Protein AF-A0A659UIT2-F1 (afdb_monomer)

Radius of gyration: 26.87 Å; Cα contacts (8 Å, |Δi|>4): 67; chains: 1; bounding box: 52×19×65 Å

Structure (mmCIF, N/CA/C/O backbone):
data_AF-A0A659UIT2-F1
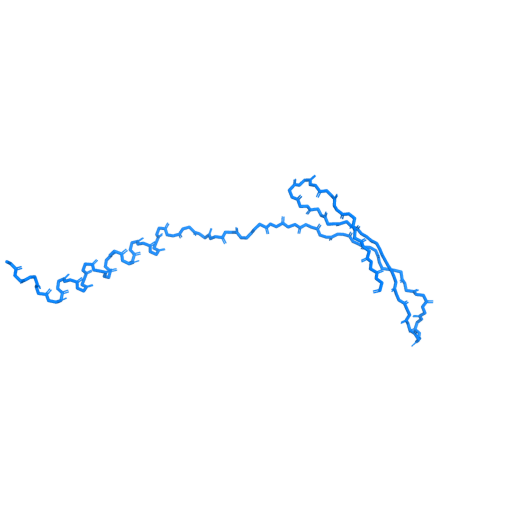#
_entry.id   AF-A0A659UIT2-F1
#
loop_
_atom_site.group_PDB
_atom_site.id
_atom_site.type_symbol
_atom_site.label_atom_id
_atom_site.label_alt_id
_atom_site.label_comp_id
_atom_site.label_asym_id
_atom_site.label_entity_id
_atom_site.label_seq_id
_atom_site.pdbx_PDB_ins_code
_atom_site.Cartn_x
_atom_site.Cartn_y
_atom_site.Cartn_z
_atom_site.occupancy
_atom_site.B_iso_or_equiv
_atom_site.auth_seq_id
_atom_site.auth_comp_id
_atom_site.auth_asym_id
_atom_site.auth_atom_id
_atom_site.pdbx_PDB_model_num
ATOM 1 N N . MET A 1 1 ? -23.265 10.281 49.154 1.00 49.12 1 MET A N 1
ATOM 2 C CA . MET A 1 1 ? -23.219 8.872 48.693 1.00 49.12 1 MET A CA 1
ATOM 3 C C . MET A 1 1 ? -21.776 8.497 48.351 1.00 49.12 1 MET A C 1
ATOM 5 O O . MET A 1 1 ? -21.250 9.019 47.378 1.00 49.12 1 MET A O 1
ATOM 9 N N . LYS A 1 2 ? -21.103 7.653 49.150 1.00 63.19 2 LYS A N 1
ATOM 10 C CA . LYS A 1 2 ? -19.785 7.087 48.797 1.00 63.19 2 LYS A CA 1
ATOM 11 C C . LYS A 1 2 ? -20.029 5.772 48.065 1.00 63.19 2 LYS A C 1
ATOM 13 O O . LYS A 1 2 ? -20.324 4.764 48.695 1.00 63.19 2 LYS A O 1
ATOM 18 N N . ILE A 1 3 ? -19.970 5.800 46.740 1.00 68.06 3 ILE A N 1
ATOM 19 C CA . ILE A 1 3 ? -20.038 4.577 45.935 1.00 68.06 3 ILE A CA 1
ATOM 20 C C . ILE A 1 3 ? -18.795 3.728 46.253 1.00 68.06 3 ILE A C 1
ATOM 22 O O . ILE A 1 3 ? -17.672 4.233 46.193 1.00 68.06 3 ILE A O 1
ATOM 26 N N . SER A 1 4 ? -19.013 2.458 46.605 1.00 82.12 4 SER A N 1
ATOM 27 C CA . SER A 1 4 ? -17.967 1.465 46.891 1.00 82.12 4 SER A CA 1
ATOM 28 C C . SER A 1 4 ? -16.992 1.322 45.713 1.00 82.12 4 SER A C 1
ATOM 30 O O . SER A 1 4 ? -17.414 1.327 44.555 1.00 82.12 4 SER A O 1
ATOM 32 N N . SER A 1 5 ? -15.688 1.184 45.987 1.00 79.62 5 SER A N 1
ATOM 33 C CA . SER A 1 5 ? -14.658 1.067 44.939 1.00 79.62 5 SER A CA 1
ATOM 34 C C . SER A 1 5 ? -14.904 -0.124 44.006 1.00 79.62 5 SER A C 1
ATOM 36 O O . SER A 1 5 ? -14.683 -0.000 42.803 1.00 79.62 5 SER A O 1
ATOM 38 N N . GLY A 1 6 ? -15.450 -1.228 44.529 1.00 84.00 6 GLY A N 1
ATOM 39 C CA . GLY A 1 6 ? -15.803 -2.409 43.740 1.00 84.00 6 GLY A CA 1
ATOM 40 C C . GLY A 1 6 ? -16.882 -2.119 42.697 1.00 84.00 6 GLY A C 1
ATOM 41 O O . GLY A 1 6 ? -16.733 -2.487 41.536 1.00 84.00 6 GLY A O 1
ATOM 42 N N . PHE A 1 7 ? -17.918 -1.360 43.067 1.00 87.06 7 PHE A N 1
ATOM 43 C CA . PHE A 1 7 ? -18.976 -0.968 42.130 1.00 87.06 7 PHE A CA 1
ATOM 44 C C . PHE A 1 7 ? 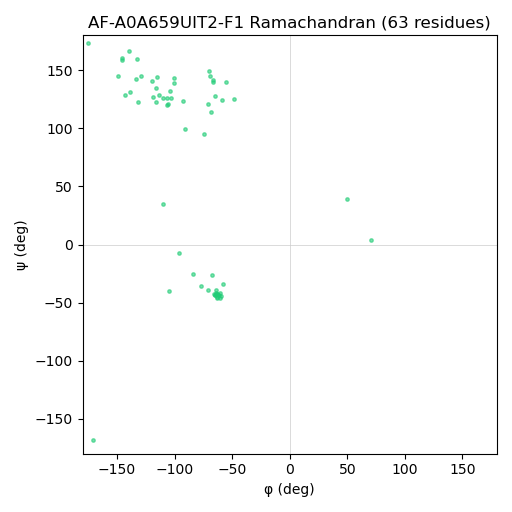-18.441 -0.071 41.005 1.00 87.06 7 PHE A C 1
ATOM 46 O O . PHE A 1 7 ? -18.800 -0.240 39.843 1.00 87.06 7 PHE A O 1
ATOM 53 N N . ARG A 1 8 ? -17.522 0.848 41.330 1.00 85.06 8 ARG A N 1
ATOM 54 C CA . ARG A 1 8 ? -16.861 1.704 40.328 1.00 85.06 8 ARG A CA 1
ATOM 55 C C . ARG A 1 8 ? -16.014 0.879 39.366 1.00 85.06 8 ARG A C 1
ATOM 57 O O . ARG A 1 8 ? -16.032 1.137 38.170 1.00 85.06 8 ARG A O 1
ATOM 64 N N . SER A 1 9 ? -15.286 -0.104 39.888 1.00 88.94 9 SER A N 1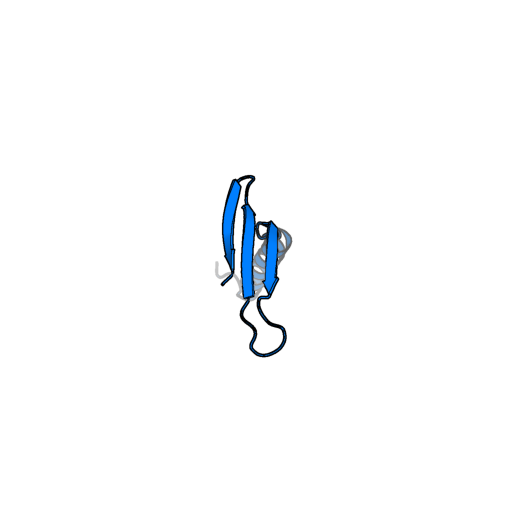
ATOM 65 C CA . SER A 1 9 ? -14.411 -0.961 39.091 1.00 88.94 9 SER A CA 1
ATOM 66 C C . SER A 1 9 ? -15.211 -1.830 38.116 1.00 88.94 9 SER A C 1
ATOM 68 O O . SER A 1 9 ? -14.874 -1.881 36.937 1.00 88.94 9 SER A O 1
ATOM 70 N N . ILE A 1 10 ? -16.332 -2.403 38.567 1.00 91.94 10 ILE A N 1
ATOM 71 C CA . ILE A 1 10 ? -17.254 -3.164 37.709 1.00 91.94 10 ILE A CA 1
ATOM 72 C C . ILE A 1 10 ? -17.854 -2.271 36.619 1.00 91.94 10 ILE A C 1
ATOM 74 O O . ILE A 1 10 ? -17.899 -2.673 35.460 1.00 91.94 10 ILE A O 1
ATOM 78 N N . ALA A 1 11 ? -18.270 -1.048 36.959 1.00 92.06 11 ALA A N 1
ATOM 79 C CA . ALA A 1 11 ? -18.809 -0.113 35.975 1.00 92.06 11 ALA A CA 1
ATOM 80 C C . ALA A 1 11 ? -17.773 0.251 34.895 1.00 92.06 11 ALA A C 1
ATOM 82 O O . ALA A 1 11 ? -18.090 0.243 33.709 1.00 92.06 11 ALA A O 1
ATOM 83 N N . VAL A 1 12 ? -16.522 0.515 35.287 1.00 92.75 12 VAL A N 1
ATOM 84 C CA . VAL A 1 12 ? -15.430 0.803 34.341 1.00 92.75 12 VAL A CA 1
ATOM 85 C C . VAL A 1 12 ? -15.120 -0.412 33.468 1.00 92.75 12 VAL A C 1
ATOM 87 O O . VAL A 1 12 ? -14.972 -0.260 32.258 1.00 92.75 12 VAL A O 1
ATOM 90 N N . ALA A 1 13 ? -15.067 -1.610 34.055 1.00 91.00 13 ALA A N 1
ATOM 91 C CA . ALA A 1 13 ? -14.847 -2.845 33.311 1.00 91.00 13 ALA A CA 1
ATOM 92 C C . ALA A 1 13 ? -15.958 -3.078 32.277 1.00 91.00 13 ALA A C 1
ATOM 94 O O . ALA A 1 13 ? -15.656 -3.321 31.115 1.00 91.00 13 ALA A O 1
ATOM 95 N N . ALA A 1 14 ? -17.225 -2.904 32.664 1.00 93.12 14 ALA A N 1
ATOM 96 C CA . ALA A 1 14 ? -18.361 -3.039 31.756 1.00 93.12 14 ALA A CA 1
ATOM 97 C C . ALA A 1 14 ? -18.282 -2.050 30.579 1.00 93.12 14 ALA A C 1
ATOM 99 O O . ALA A 1 14 ? -18.464 -2.445 29.429 1.00 93.12 14 ALA A O 1
ATOM 100 N N . ILE A 1 15 ? -17.949 -0.782 30.846 1.00 92.38 15 ILE A N 1
ATOM 101 C CA . ILE A 1 15 ? -17.774 0.240 29.802 1.00 92.38 15 ILE A CA 1
ATOM 102 C C . ILE A 1 15 ? -16.608 -0.118 28.874 1.00 92.38 15 ILE A C 1
ATOM 104 O O . ILE A 1 15 ? -16.738 0.006 27.659 1.00 92.38 15 ILE A O 1
ATOM 108 N N . ALA A 1 16 ? -15.486 -0.590 29.420 1.00 91.56 16 ALA A N 1
ATOM 109 C CA . ALA A 1 16 ? -14.325 -0.988 28.631 1.00 91.56 16 ALA A CA 1
ATOM 110 C C . ALA A 1 16 ? -14.627 -2.196 27.731 1.00 91.56 16 ALA A C 1
ATOM 112 O O . ALA A 1 16 ? -14.279 -2.177 26.554 1.00 91.56 16 ALA A O 1
ATOM 113 N N . THR A 1 17 ? -15.315 -3.221 28.245 1.00 90.75 17 THR A N 1
ATOM 114 C CA . THR A 1 17 ? -15.699 -4.401 27.454 1.00 90.75 17 THR A CA 1
ATOM 115 C C . THR A 1 17 ? -16.640 -4.022 26.316 1.00 90.75 17 THR A C 1
ATOM 117 O O . THR A 1 17 ? -16.416 -4.430 25.179 1.00 90.75 17 THR A O 1
ATOM 120 N N . VAL A 1 18 ? -17.646 -3.186 26.596 1.00 89.38 18 VAL A N 1
ATOM 121 C CA . VAL A 1 18 ? -18.560 -2.676 25.565 1.00 89.38 18 VAL A CA 1
ATOM 122 C C . VAL A 1 18 ? -17.798 -1.831 24.539 1.00 89.38 18 VAL A C 1
ATOM 124 O O . VAL A 1 18 ? -17.936 -2.060 23.340 1.00 89.38 18 VAL A O 1
ATOM 127 N N . GLY A 1 19 ? -16.933 -0.919 24.987 1.00 87.50 19 GLY A N 1
ATOM 128 C CA . GLY A 1 19 ? -16.138 -0.057 24.111 1.00 87.50 19 GLY A CA 1
ATOM 129 C C . GLY A 1 19 ? -15.206 -0.827 23.175 1.00 87.50 19 GLY A C 1
ATOM 130 O O . GLY A 1 19 ? -15.135 -0.507 21.994 1.00 87.50 19 GLY A O 1
ATOM 131 N N . VAL A 1 20 ? -14.544 -1.878 23.667 1.00 86.56 20 VAL A N 1
ATOM 132 C CA . VAL A 1 20 ? -13.685 -2.744 22.842 1.00 86.56 20 VAL A CA 1
ATOM 133 C C . VAL A 1 20 ? -14.515 -3.603 21.887 1.00 86.56 20 VAL A C 1
ATOM 135 O O . VAL A 1 20 ? -14.131 -3.762 20.735 1.00 86.56 20 VAL A O 1
ATOM 138 N N . SER A 1 21 ? -15.672 -4.113 22.323 1.00 82.19 21 SER A N 1
ATOM 139 C CA . SER A 1 21 ? -16.553 -4.922 21.465 1.00 82.19 21 SER A CA 1
ATOM 140 C C . SER A 1 21 ? -17.188 -4.134 20.313 1.00 82.19 21 SER A C 1
ATOM 142 O O . SER A 1 21 ? -17.515 -4.713 19.281 1.00 82.19 21 SER A O 1
ATOM 144 N N . LEU A 1 22 ? -17.347 -2.817 20.483 1.00 82.38 22 LEU A N 1
ATOM 145 C CA . LEU A 1 22 ? -17.896 -1.905 19.476 1.00 82.38 22 LEU A CA 1
ATOM 146 C C . LEU A 1 22 ? -16.811 -1.199 18.651 1.00 82.38 22 LEU A C 1
ATOM 148 O O . LEU A 1 22 ? -17.136 -0.495 17.694 1.00 82.38 22 LEU A O 1
ATOM 152 N N . ALA A 1 23 ? -15.534 -1.352 19.008 1.00 80.94 23 ALA A N 1
ATOM 153 C CA . ALA A 1 23 ? -14.444 -0.770 18.244 1.00 80.94 23 ALA A CA 1
ATOM 154 C C . ALA A 1 23 ? -14.343 -1.474 16.882 1.00 80.94 23 ALA A C 1
ATOM 156 O O . ALA A 1 23 ? -14.031 -2.660 16.795 1.00 80.94 23 ALA A O 1
ATOM 157 N N . SER A 1 24 ? -14.612 -0.734 15.805 1.00 78.19 24 SER A N 1
ATOM 158 C CA . SER A 1 24 ? -14.417 -1.236 14.444 1.00 78.19 24 SER A CA 1
ATOM 159 C C . SER A 1 24 ? -12.927 -1.394 14.144 1.00 78.19 24 SER A C 1
ATOM 161 O O . SER A 1 24 ? -12.114 -0.565 14.559 1.00 78.19 24 SER A O 1
ATOM 163 N N . ALA A 1 25 ? -12.568 -2.421 13.370 1.00 80.19 25 ALA A N 1
ATOM 164 C CA . ALA A 1 25 ? -11.212 -2.570 12.858 1.00 80.19 25 ALA A CA 1
ATOM 165 C C . ALA A 1 25 ? -10.840 -1.336 12.021 1.00 80.19 25 ALA A C 1
ATOM 167 O O . ALA A 1 25 ? -11.539 -0.981 11.068 1.00 80.19 25 ALA A O 1
ATOM 168 N N . ALA A 1 26 ? -9.741 -0.674 12.382 1.00 80.50 26 ALA A N 1
ATOM 169 C CA . ALA A 1 26 ? -9.159 0.373 11.559 1.00 80.50 26 ALA A CA 1
ATOM 170 C C . ALA A 1 26 ? -8.453 -0.296 10.373 1.00 80.50 26 ALA A C 1
ATOM 172 O O . ALA A 1 26 ? -7.320 -0.762 10.491 1.00 80.50 26 ALA A O 1
ATOM 173 N N . HIS A 1 27 ? -9.146 -0.401 9.240 1.00 78.88 27 HIS A N 1
ATOM 174 C CA . HIS A 1 27 ? -8.534 -0.876 8.006 1.00 78.88 27 HIS A CA 1
ATOM 175 C C . HIS A 1 27 ? -7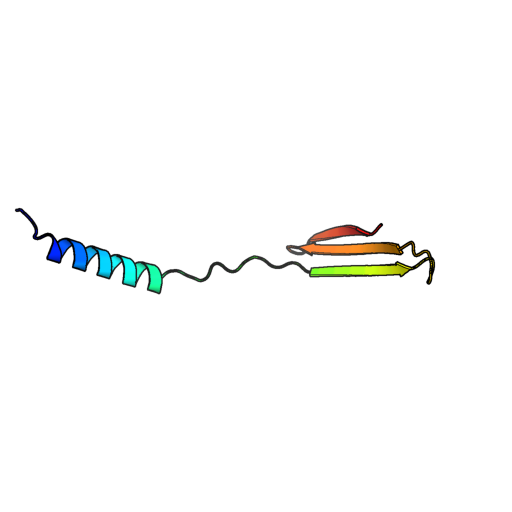.583 0.196 7.473 1.00 78.88 27 HIS A C 1
ATOM 177 O O . HIS A 1 27 ? -7.990 1.328 7.217 1.00 78.88 27 HIS A O 1
ATOM 183 N N . ALA A 1 28 ? -6.306 -0.163 7.337 1.00 83.88 28 ALA A N 1
ATOM 184 C CA . ALA A 1 28 ? -5.344 0.678 6.645 1.00 83.88 28 ALA A CA 1
ATOM 185 C C . ALA A 1 28 ? -5.717 0.756 5.163 1.00 83.88 28 ALA A C 1
ATOM 187 O O . ALA A 1 28 ? -6.112 -0.243 4.553 1.00 83.88 28 ALA A O 1
ATOM 188 N N . ASP A 1 29 ? -5.584 1.946 4.592 1.00 87.75 29 ASP A N 1
ATOM 189 C CA . ASP A 1 29 ? -5.826 2.128 3.172 1.00 87.75 29 ASP A CA 1
ATOM 190 C C . ASP A 1 29 ? -4.730 1.458 2.328 1.00 87.75 29 ASP A C 1
ATOM 192 O O . ASP A 1 29 ? -3.584 1.315 2.762 1.00 87.75 29 ASP A O 1
ATOM 196 N N . SER A 1 30 ? -5.094 1.002 1.131 1.00 89.75 30 SER A N 1
ATOM 197 C CA . SER A 1 30 ? -4.250 0.156 0.287 1.00 89.75 30 SER A CA 1
ATOM 198 C C . SER A 1 30 ? -3.945 0.815 -1.055 1.00 89.75 30 SER A C 1
ATOM 200 O O . SER A 1 30 ? -4.801 1.412 -1.701 1.00 89.75 30 SER A O 1
ATOM 202 N N . GLY A 1 31 ? -2.706 0.652 -1.513 1.00 92.62 31 GLY A N 1
ATOM 203 C CA . GLY A 1 31 ? -2.257 1.085 -2.833 1.00 92.62 31 GLY A CA 1
ATOM 204 C C . GLY A 1 31 ? -1.479 -0.018 -3.541 1.00 92.62 31 GLY A C 1
ATOM 205 O O . GLY A 1 31 ? -0.980 -0.946 -2.910 1.00 92.62 31 GLY A O 1
ATOM 206 N N . THR A 1 32 ? -1.382 0.069 -4.867 1.00 95.94 32 THR A N 1
ATOM 207 C CA . THR A 1 32 ? -0.673 -0.922 -5.692 1.00 95.94 32 THR A CA 1
ATOM 208 C C . THR A 1 32 ? 0.558 -0.301 -6.326 1.00 95.94 32 THR A C 1
ATOM 210 O O . THR A 1 32 ? 0.453 0.722 -7.000 1.00 95.94 32 THR A O 1
ATOM 213 N N . ILE A 1 33 ? 1.716 -0.941 -6.170 1.00 96.19 33 ILE A N 1
ATOM 214 C CA . ILE A 1 33 ? 2.940 -0.572 -6.885 1.00 96.19 33 ILE A CA 1
ATOM 215 C C . ILE A 1 33 ? 3.177 -1.589 -7.998 1.00 96.19 33 ILE A C 1
ATOM 217 O O . ILE A 1 33 ? 3.128 -2.795 -7.765 1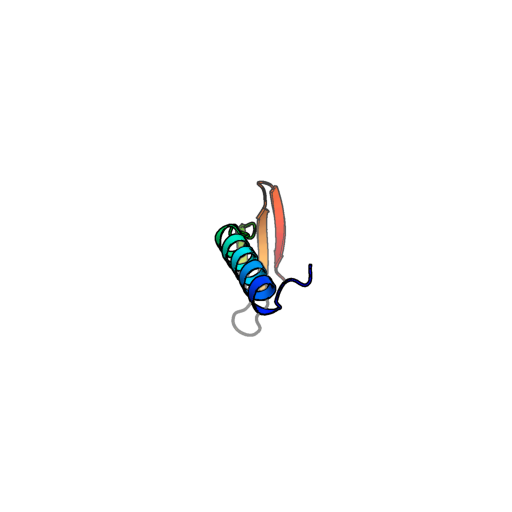.00 96.19 33 ILE A O 1
ATOM 221 N N . ARG A 1 34 ? 3.455 -1.103 -9.209 1.00 96.06 34 ARG A N 1
ATOM 222 C CA . ARG A 1 34 ? 3.824 -1.943 -10.350 1.00 96.06 34 ARG A CA 1
ATOM 223 C C . ARG A 1 34 ? 5.055 -1.359 -11.024 1.00 96.06 34 ARG A C 1
ATOM 225 O O . ARG A 1 34 ? 5.027 -0.195 -11.408 1.00 96.06 34 ARG A O 1
ATOM 232 N N . PHE A 1 35 ? 6.126 -2.138 -11.132 1.00 96.12 35 PHE A N 1
ATOM 233 C CA . PHE A 1 35 ? 7.405 -1.668 -11.661 1.00 96.12 35 PHE A CA 1
ATOM 234 C C . PHE A 1 35 ? 8.140 -2.758 -12.436 1.00 96.12 35 PHE A C 1
ATOM 236 O O . PHE A 1 35 ? 7.900 -3.949 -12.232 1.00 96.12 35 PHE A O 1
ATOM 243 N N . SER A 1 36 ? 9.055 -2.316 -13.292 1.00 94.75 36 SER A N 1
ATOM 244 C CA . SER A 1 36 ? 9.982 -3.153 -14.047 1.00 94.75 36 SER A CA 1
ATOM 245 C C . SER A 1 36 ? 11.407 -2.828 -13.618 1.00 94.75 36 SER A C 1
ATOM 247 O O . SER A 1 36 ? 11.766 -1.657 -13.500 1.00 94.75 36 SER A O 1
ATOM 249 N N . VAL A 1 37 ? 12.223 -3.860 -13.392 1.00 92.69 37 VAL A N 1
ATOM 250 C CA . VAL A 1 37 ? 13.646 -3.705 -13.062 1.00 92.69 37 VAL A CA 1
ATOM 251 C C . VAL A 1 37 ? 14.490 -4.191 -14.225 1.00 92.69 37 VAL A C 1
ATOM 253 O O . VAL A 1 37 ? 14.383 -5.339 -14.656 1.00 92.69 37 VAL A O 1
ATOM 256 N N . TYR A 1 38 ? 15.377 -3.322 -14.681 1.00 90.62 38 TYR A N 1
ATOM 257 C CA . TYR A 1 38 ? 16.381 -3.585 -15.693 1.00 90.62 38 TYR A CA 1
ATOM 258 C C . TYR A 1 38 ? 17.738 -3.765 -15.004 1.00 90.62 38 TYR A C 1
ATOM 260 O O . TYR A 1 38 ? 18.182 -2.920 -14.226 1.00 90.62 38 TYR A O 1
ATOM 268 N N . LYS A 1 39 ? 18.414 -4.885 -15.267 1.00 88.44 39 LYS A N 1
ATOM 269 C CA . LYS A 1 39 ? 19.733 -5.196 -14.699 1.00 88.44 39 LYS A CA 1
ATOM 270 C C . LYS A 1 39 ? 20.801 -5.028 -15.777 1.00 88.44 39 LYS A C 1
ATOM 272 O O . LYS A 1 39 ? 20.743 -5.702 -16.799 1.00 88.44 39 LYS A O 1
ATOM 277 N N . ALA A 1 40 ? 21.774 -4.152 -15.536 1.00 81.06 40 ALA A N 1
ATOM 278 C CA . ALA A 1 40 ? 22.807 -3.795 -16.510 1.00 81.06 40 ALA A CA 1
ATOM 279 C C . ALA A 1 40 ? 23.996 -4.771 -16.530 1.00 81.06 40 ALA A C 1
ATOM 281 O O . ALA A 1 40 ? 24.667 -4.905 -17.548 1.00 81.06 40 ALA A O 1
ATOM 282 N N . ALA A 1 41 ? 24.267 -5.471 -15.424 1.00 77.94 41 ALA A N 1
ATOM 283 C CA . ALA A 1 41 ? 25.344 -6.455 -15.352 1.00 77.94 41 ALA A CA 1
ATOM 284 C C . ALA A 1 41 ? 25.015 -7.589 -14.374 1.00 77.94 41 ALA A C 1
ATOM 286 O O . ALA A 1 41 ? 24.390 -7.373 -13.334 1.00 77.94 41 ALA A O 1
ATOM 287 N N . PHE A 1 42 ? 25.466 -8.801 -14.703 1.00 74.06 42 PHE A N 1
ATOM 288 C CA . PHE A 1 42 ? 25.257 -9.995 -13.880 1.00 74.06 42 PHE A CA 1
ATOM 289 C C . PHE A 1 42 ? 26.200 -10.046 -12.662 1.00 74.06 42 PHE A C 1
ATOM 291 O O . PHE A 1 42 ? 25.773 -10.465 -11.592 1.00 74.06 42 PHE A O 1
ATOM 298 N N . PHE A 1 43 ? 27.450 -9.574 -12.807 1.00 72.94 43 PHE A N 1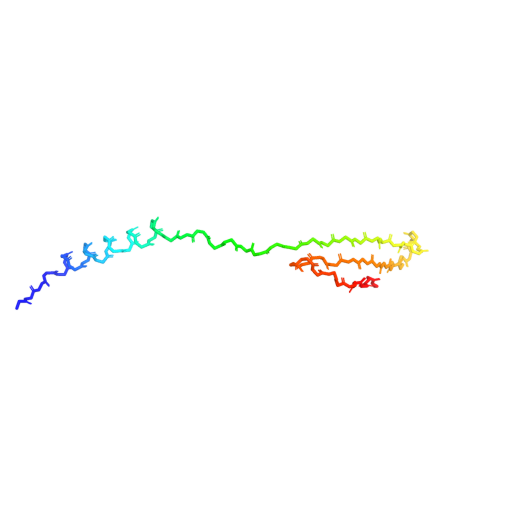
ATOM 299 C CA . PHE A 1 43 ? 28.509 -9.738 -11.794 1.00 72.94 43 PHE A CA 1
ATOM 300 C C . PHE A 1 43 ? 28.836 -8.473 -10.973 1.00 72.94 43 PHE A C 1
ATOM 302 O O . PHE A 1 43 ? 29.027 -8.576 -9.768 1.00 72.94 43 PHE A O 1
ATOM 309 N N . VAL A 1 44 ? 28.876 -7.281 -11.586 1.00 74.44 44 VAL A N 1
ATOM 310 C CA . VAL A 1 44 ? 29.250 -5.997 -10.928 1.00 74.44 44 VAL A CA 1
ATOM 311 C C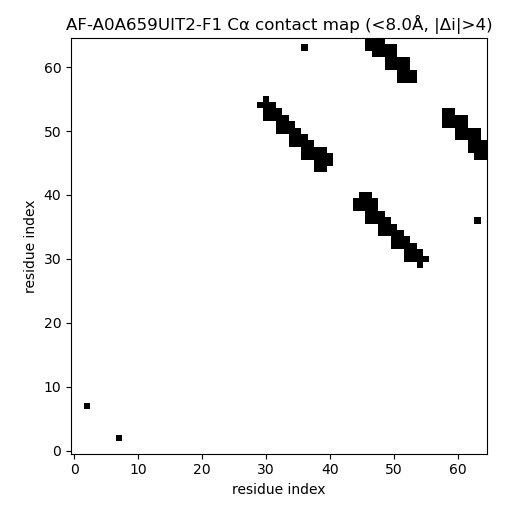 . VAL A 1 44 ? 28.018 -5.083 -10.783 1.00 74.44 44 VAL A C 1
ATOM 313 O O . VAL A 1 44 ? 28.068 -3.883 -11.004 1.00 74.44 44 VAL A O 1
ATOM 316 N N . GLY A 1 45 ? 26.861 -5.701 -10.539 1.00 75.19 45 GLY A N 1
ATOM 317 C CA . GLY A 1 45 ? 25.536 -5.217 -10.932 1.00 75.19 45 GLY A CA 1
ATOM 318 C C . GLY A 1 45 ? 25.195 -3.755 -10.624 1.00 75.19 45 GLY A C 1
ATOM 319 O O . GLY A 1 45 ? 25.157 -3.347 -9.470 1.00 75.19 45 GLY A O 1
ATOM 320 N N . GLY A 1 46 ? 24.804 -3.030 -11.676 1.00 81.62 46 GLY A N 1
ATOM 321 C CA . GLY A 1 46 ? 23.891 -1.890 -11.595 1.00 81.62 46 GLY A CA 1
ATOM 322 C C . GLY A 1 46 ? 22.484 -2.315 -12.020 1.00 81.62 46 GLY A C 1
ATOM 323 O O . GLY A 1 46 ? 22.323 -3.149 -12.921 1.00 81.62 46 GLY A O 1
ATOM 324 N N . SER A 1 47 ? 21.462 -1.769 -11.373 1.00 86.50 47 SER A N 1
ATOM 325 C CA . SER A 1 47 ? 20.062 -1.955 -11.752 1.00 86.50 47 SER A CA 1
ATOM 326 C C . SER A 1 47 ? 19.348 -0.619 -11.744 1.00 86.50 47 SER A C 1
ATOM 328 O O . SER A 1 47 ? 19.603 0.198 -10.873 1.00 86.50 47 SER A O 1
ATOM 330 N N . GLY A 1 48 ? 18.446 -0.431 -12.692 1.00 90.25 48 GLY A N 1
ATOM 331 C CA . GLY A 1 48 ? 17.557 0.717 -12.744 1.00 90.25 48 GLY A CA 1
ATOM 332 C C . GLY A 1 48 ? 16.177 0.261 -13.179 1.00 90.25 48 GLY A C 1
ATOM 333 O O . GLY A 1 48 ? 16.000 -0.862 -13.644 1.00 90.25 48 GLY A O 1
ATOM 334 N N . GLY A 1 49 ? 15.176 1.100 -13.018 1.00 92.88 49 GLY A N 1
ATOM 335 C CA . GLY A 1 49 ? 13.813 0.710 -13.303 1.00 92.88 49 GLY A CA 1
ATOM 336 C C . GLY A 1 49 ? 12.853 1.862 -13.166 1.00 92.88 49 GLY A C 1
ATOM 337 O O . GLY A 1 49 ? 13.191 2.956 -12.725 1.00 92.88 49 GLY A O 1
ATOM 338 N N . GLU A 1 50 ? 11.625 1.584 -13.543 1.00 94.75 50 GLU A N 1
ATOM 339 C CA . GLU A 1 50 ? 10.543 2.544 -13.471 1.00 94.75 50 GLU A CA 1
ATOM 340 C C . GLU A 1 50 ? 9.252 1.814 -13.140 1.00 94.75 50 GLU A C 1
ATOM 342 O O . GLU A 1 50 ? 9.122 0.595 -13.305 1.00 94.75 50 GLU A O 1
ATOM 347 N N . GLY A 1 51 ? 8.282 2.566 -12.650 1.00 96.19 51 GLY A N 1
ATOM 348 C CA . GLY A 1 51 ? 6.992 2.012 -12.316 1.00 96.19 51 GLY A CA 1
ATOM 349 C C . GLY A 1 51 ? 5.967 3.069 -11.983 1.00 96.19 51 GLY A C 1
ATOM 350 O O . GLY A 1 51 ? 6.146 4.269 -12.187 1.00 96.19 51 GLY A O 1
ATOM 351 N N . THR A 1 52 ? 4.856 2.601 -11.438 1.00 97.44 52 THR A N 1
ATOM 352 C CA . THR A 1 52 ? 3.749 3.446 -11.026 1.00 97.44 52 THR A CA 1
ATOM 353 C C . THR A 1 52 ? 3.205 2.971 -9.692 1.00 97.44 52 THR A C 1
ATOM 355 O O . THR A 1 52 ? 2.902 1.790 -9.508 1.00 97.44 52 THR A O 1
ATOM 358 N N . PHE A 1 53 ? 3.037 3.915 -8.776 1.00 96.75 53 PHE A N 1
ATOM 359 C CA . PHE A 1 53 ? 2.239 3.742 -7.576 1.00 96.75 53 PHE A CA 1
ATOM 360 C C . PHE A 1 53 ? 0.815 4.222 -7.853 1.00 96.75 53 PHE A C 1
ATOM 362 O O . PHE A 1 53 ? 0.603 5.359 -8.268 1.00 96.75 53 PHE A O 1
ATOM 369 N N . THR A 1 54 ? -0.163 3.347 -7.653 1.00 97.06 54 THR A N 1
ATOM 370 C CA . THR A 1 54 ? -1.584 3.659 -7.805 1.00 97.06 54 THR A CA 1
ATOM 371 C C . THR A 1 54 ? -2.224 3.739 -6.431 1.00 97.06 54 THR A C 1
ATOM 373 O O . THR A 1 54 ? -2.228 2.756 -5.688 1.00 97.06 54 THR A O 1
ATOM 376 N N . PHE A 1 55 ? -2.782 4.902 -6.112 1.00 96.00 55 PHE A N 1
ATOM 377 C CA . PHE A 1 55 ? -3.408 5.189 -4.829 1.00 96.00 55 PHE A CA 1
ATOM 378 C C . PHE A 1 55 ? -4.625 6.075 -5.044 1.00 96.00 55 PHE A C 1
ATOM 380 O O . PHE A 1 55 ? -4.526 7.093 -5.728 1.00 96.00 55 PHE A O 1
ATOM 387 N N . HIS A 1 56 ? -5.779 5.685 -4.501 1.00 93.62 56 HIS A N 1
ATOM 388 C CA . HIS A 1 56 ? -7.034 6.424 -4.688 1.00 93.62 56 HIS A CA 1
ATOM 389 C C . HIS A 1 56 ? -7.356 6.763 -6.161 1.00 93.62 56 HIS A C 1
ATOM 391 O O . HIS A 1 56 ? -7.785 7.870 -6.484 1.00 93.62 56 HIS A O 1
ATOM 397 N N . GLY A 1 57 ? -7.086 5.837 -7.088 1.00 93.06 57 GLY A N 1
ATOM 398 C CA . GLY A 1 57 ? -7.305 6.051 -8.527 1.00 93.06 57 GLY A CA 1
ATOM 399 C C . GLY A 1 57 ? -6.343 7.047 -9.189 1.00 93.06 57 GLY A C 1
ATOM 400 O O . GLY A 1 57 ? -6.486 7.334 -10.374 1.00 93.06 57 GLY A O 1
ATOM 401 N N . LYS A 1 58 ? -5.352 7.562 -8.453 1.00 96.12 58 LYS A N 1
ATOM 402 C CA . LYS A 1 58 ? -4.285 8.411 -8.981 1.00 96.12 58 LYS A CA 1
ATOM 403 C C . LYS A 1 58 ? -3.024 7.590 -9.191 1.00 96.12 58 LYS A C 1
ATOM 405 O O . LYS A 1 58 ? -2.671 6.753 -8.360 1.00 96.12 58 LYS A O 1
ATOM 410 N N . SER A 1 59 ? -2.350 7.854 -10.301 1.00 97.00 59 SER A N 1
ATOM 411 C CA . SER A 1 59 ? -1.106 7.196 -10.682 1.00 97.00 59 SER A CA 1
ATOM 412 C C . SER A 1 59 ? 0.067 8.152 -10.501 1.00 97.00 59 SER A C 1
ATOM 414 O O . SER A 1 59 ? 0.059 9.258 -11.036 1.00 97.00 59 SER A O 1
ATOM 416 N N . TYR A 1 60 ? 1.072 7.706 -9.756 1.00 96.88 60 TYR A N 1
ATOM 417 C CA . TYR A 1 60 ? 2.287 8.452 -9.455 1.00 96.88 60 TYR A CA 1
ATOM 418 C C . TYR A 1 60 ? 3.486 7.718 -10.059 1.00 96.88 60 TYR A C 1
ATOM 420 O O . TYR A 1 60 ? 3.679 6.538 -9.741 1.00 96.88 60 TYR A O 1
ATOM 428 N N . PRO A 1 61 ? 4.279 8.362 -10.932 1.00 96.44 61 PRO A N 1
ATOM 429 C CA . PRO A 1 61 ? 5.468 7.737 -11.488 1.00 96.44 61 PRO A CA 1
ATOM 430 C C . PRO A 1 61 ? 6.507 7.524 -10.386 1.00 96.44 61 PRO A C 1
ATOM 432 O O . PRO A 1 61 ? 6.686 8.373 -9.512 1.00 96.44 61 PRO A O 1
ATOM 435 N N . ILE A 1 62 ? 7.196 6.390 -10.442 1.00 95.44 62 ILE A N 1
ATOM 436 C CA . ILE A 1 62 ? 8.309 6.068 -9.549 1.00 95.44 62 ILE A CA 1
ATOM 437 C C . ILE A 1 62 ? 9.515 5.631 -10.378 1.00 95.44 62 ILE A C 1
ATOM 439 O O . ILE A 1 62 ? 9.364 4.986 -11.415 1.00 95.44 62 ILE A O 1
ATOM 443 N N . SER A 1 63 ? 10.705 5.985 -9.903 1.00 94.50 63 SER A N 1
ATOM 444 C CA . SER A 1 63 ? 11.981 5.584 -10.491 1.00 94.50 63 SER A CA 1
ATOM 445 C C . SER A 1 63 ? 12.737 4.698 -9.507 1.00 94.50 63 SER A C 1
ATOM 447 O O . SER A 1 63 ? 12.652 4.897 -8.295 1.00 94.50 63 SER A O 1
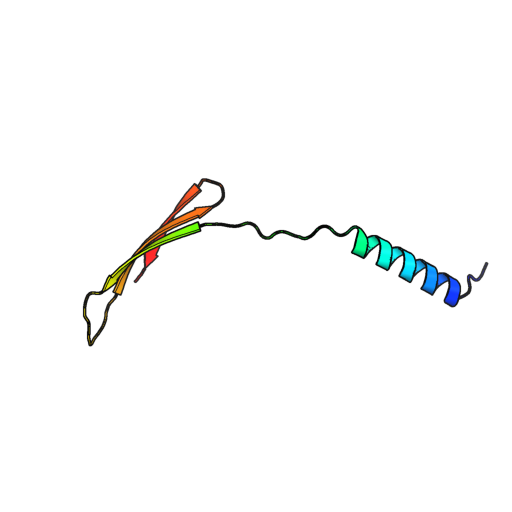ATOM 449 N N . ILE A 1 64 ? 13.446 3.711 -10.039 1.00 88.94 64 ILE A N 1
ATOM 450 C CA . ILE A 1 64 ? 14.298 2.778 -9.308 1.00 88.94 64 ILE A CA 1
ATOM 451 C C . ILE A 1 64 ? 15.716 2.975 -9.840 1.00 88.94 64 ILE A C 1
ATOM 453 O O . ILE A 1 64 ? 15.930 2.916 -11.051 1.00 88.94 64 ILE A O 1
ATOM 457 N N . GLY A 1 65 ? 16.679 3.210 -8.955 1.00 85.50 65 GLY A N 1
ATOM 458 C CA . GLY A 1 65 ? 18.085 3.432 -9.294 1.00 85.50 65 GLY A CA 1
ATOM 459 C C . GLY A 1 65 ? 19.013 2.925 -8.209 1.00 85.50 65 GLY A C 1
ATOM 460 O O . GLY A 1 65 ? 18.511 2.656 -7.093 1.00 85.50 65 GLY A O 1
#

Nearest PDB structures (foldseek):
  5iq3-assembly1_A  TM=3.490E-01  e=2.488E+00  uncultured bacterium
  5iq0-assembly1_A  TM=3.474E-01  e=3.022E+00  uncultured bacterium
  4j7a-assembly2_C  TM=3.466E-01  e=3.225E+00  uncultured bacterium
  1jkm-assembly1_B  TM=2.447E-01  e=1.579E+00  Bacillus subtilis
  5iq2-assembly2_C  TM=3.003E-01  e=5.079E+00  uncultured bacterium

Mean predicted aligned error: 9.87 Å

pLDDT: mean 87.34, std 9.13, range [49.12, 97.44]

Secondary structure (DSSP, 8-state):
----HHHHHHHHHHHHHHHHHT----PPP--EEEEEEEES-SSS--EEEEEEEEETTEEEEEEE-

Solvent-accessible surface area (backbone atoms only — not comparable to full-atom values): 4107 Å² total; per-residue (Å²): 136,86,80,54,68,67,61,54,50,52,52,52,49,54,52,49,54,53,52,59,75,67,55,71,84,83,76,78,87,76,67,51,77,51,72,50,82,47,73,79,42,94,84,83,59,50,54,36,34,43,34,37,40,37,44,94,93,41,77,41,83,43,79,42,110

Foldseek 3Di:
DDDDPVVVVVVVVVVVVVVVVPDDDPDDADKDKDKDKDWPDDPVTDIKIKTWIAHPNDTDIDIGD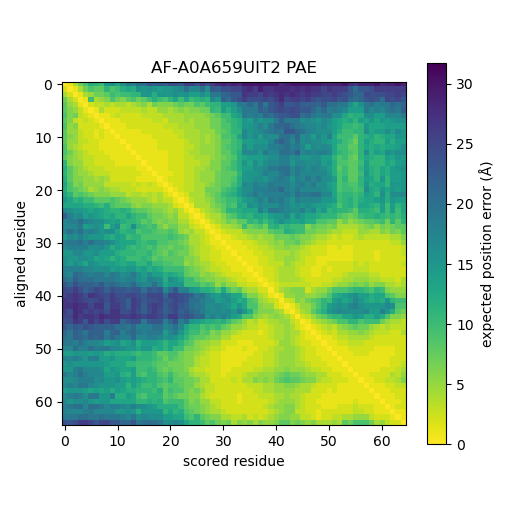

Sequence (65 aa):
MKISSGFRSIAVAAIATVGVSLASAAHADSGTIRFSVYKAAFFVGGSGGEGTFTFHGKSYPISIG